Protein AF-A0A8C2VRY2-F1 (afdb_monomer_lite)

Foldseek 3Di:
DPPLCVLLQCLQVLVVVLVVCVPPDCPDPVNVVSVVVNVVSVVSNVVSLVVLLVVLQPQDDDPPCPDDDRPSLVVVVVSVVSNCVNPVPGPCVVVVVVSVVSNVV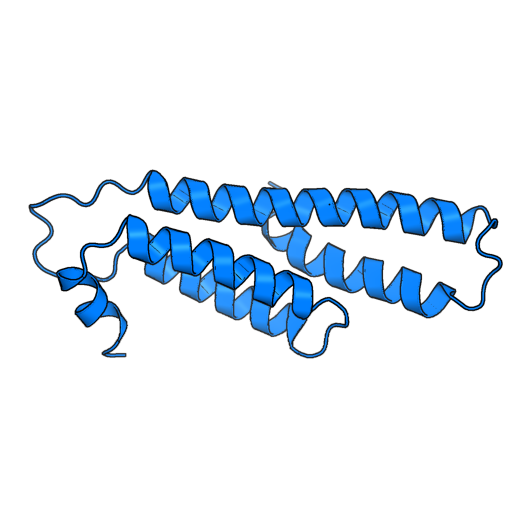SCPVRDDPVRVVNSPPD

Organism: Chinchilla lanigera (NCBI:txid34839)

Secondary structure (DSSP, 8-state):
---TTHHHHHHHHHHHHHHHTTTS-TTSHHHHHHHHHHHHHHHHHHHHHHHHHHHHHT----TT--S---HHHHHHHHHHHHHHHHHTT-TTHHHHHHHHHHHHHHHHHHS-HHHHHHHS--

Sequence (122 aa):
KIDSFNSLYMLVKMSHHVWTAENVDPASFLSTTLGNVLVTVKRNFDKCISNQIRQMEEVKISKKSKVGILPFVAEFEEFAGLAESIFKNAERRGDLDKAYTKLIRGVFVNVPLSFALIVVEK

pLDDT: mean 81.07, std 15.78, range [38.41, 95.88]

Radius of gyration: 17.9 Å; chains: 1; bounding box: 44×28×50 Å

Structure (mmCIF, N/CA/C/O backbone):
data_AF-A0A8C2VRY2-F1
#
_entry.id   AF-A0A8C2VRY2-F1
#
loop_
_atom_site.group_PDB
_atom_site.id
_atom_site.type_symbol
_atom_site.label_atom_id
_atom_site.label_alt_id
_atom_site.label_comp_id
_atom_site.label_asym_id
_atom_site.label_entity_id
_atom_site.label_seq_id
_atom_site.pdbx_PDB_ins_code
_atom_site.Cartn_x
_atom_site.Cartn_y
_atom_site.Cartn_z
_atom_site.occupancy
_atom_site.B_iso_or_equiv
_atom_site.auth_seq_id
_atom_site.auth_comp_id
_atom_site.auth_asym_id
_atom_site.auth_atom_id
_atom_site.pdbx_PDB_model_num
ATOM 1 N N . LYS A 1 1 ? -8.430 17.492 -3.102 1.00 42.94 1 LYS A N 1
ATOM 2 C CA . LYS A 1 1 ? -7.431 16.753 -2.288 1.00 42.94 1 LYS A CA 1
ATOM 3 C C . LYS A 1 1 ? -7.085 15.509 -3.098 1.00 42.94 1 LYS A C 1
ATOM 5 O O . LYS A 1 1 ? -8.025 14.842 -3.500 1.00 42.94 1 LYS A O 1
ATOM 10 N N . ILE A 1 2 ? -5.821 15.267 -3.463 1.00 48.91 2 ILE A N 1
ATOM 11 C CA . ILE A 1 2 ? -5.450 14.005 -4.131 1.00 48.91 2 ILE A CA 1
ATOM 12 C C . ILE A 1 2 ? -5.808 12.889 -3.153 1.00 48.91 2 ILE A C 1
ATOM 14 O O . ILE A 1 2 ? -5.329 12.916 -2.020 1.00 48.91 2 ILE A O 1
ATOM 18 N N . ASP A 1 3 ? -6.704 11.992 -3.556 1.00 65.56 3 ASP A N 1
ATOM 19 C CA . ASP A 1 3 ? -7.120 10.866 -2.729 1.00 65.56 3 ASP A CA 1
ATOM 20 C C . ASP A 1 3 ? -5.884 10.031 -2.373 1.00 65.56 3 ASP A C 1
ATOM 22 O O . ASP A 1 3 ? -5.097 9.680 -3.258 1.00 65.56 3 ASP A O 1
ATOM 26 N N . SER A 1 4 ? -5.673 9.748 -1.086 1.00 67.62 4 SER A N 1
ATOM 27 C CA . SER A 1 4 ? -4.560 8.906 -0.633 1.00 67.62 4 SER A CA 1
ATOM 28 C C . SER A 1 4 ? -4.593 7.543 -1.331 1.00 67.62 4 SER A C 1
ATOM 30 O O . SER A 1 4 ? -3.539 6.974 -1.626 1.00 67.62 4 SER A O 1
ATOM 32 N N . PHE A 1 5 ? -5.785 7.062 -1.694 1.00 80.12 5 PHE A N 1
ATOM 33 C CA . PHE A 1 5 ? -5.985 5.806 -2.403 1.00 80.12 5 PHE A CA 1
ATOM 34 C C . PHE A 1 5 ? -5.555 5.850 -3.874 1.00 80.12 5 PHE A C 1
ATOM 36 O O . PHE A 1 5 ? -5.284 4.800 -4.451 1.00 80.12 5 PHE A O 1
ATOM 43 N N . ASN A 1 6 ? -5.313 7.030 -4.459 1.00 86.50 6 ASN A N 1
ATOM 44 C CA . ASN A 1 6 ? -4.652 7.123 -5.768 1.00 86.50 6 ASN A CA 1
ATOM 45 C C . ASN A 1 6 ? -3.250 6.498 -5.744 1.00 86.50 6 ASN A C 1
ATOM 47 O O . ASN A 1 6 ? -2.772 6.018 -6.769 1.00 86.50 6 ASN A O 1
ATOM 51 N N . SER A 1 7 ? -2.590 6.454 -4.579 1.00 89.88 7 SER A N 1
ATOM 52 C CA . SER A 1 7 ? -1.286 5.796 -4.439 1.00 89.88 7 SER A CA 1
ATOM 53 C C . SER A 1 7 ? -1.340 4.281 -4.688 1.00 89.88 7 SER A C 1
ATOM 55 O O . SER A 1 7 ? -0.371 3.730 -5.210 1.00 89.88 7 SER A O 1
ATOM 57 N N . LEU A 1 8 ? -2.477 3.627 -4.402 1.00 92.75 8 LEU A N 1
ATOM 58 C CA . LEU A 1 8 ? -2.731 2.214 -4.713 1.00 92.75 8 LEU A CA 1
ATOM 59 C C . LEU A 1 8 ? -2.693 1.993 -6.227 1.00 92.75 8 LEU A C 1
ATOM 61 O O . LEU A 1 8 ? -1.912 1.187 -6.733 1.00 92.75 8 LEU A O 1
ATOM 65 N N . TYR A 1 9 ? -3.507 2.768 -6.947 1.00 93.19 9 TYR A N 1
ATOM 66 C CA . TYR A 1 9 ? -3.621 2.689 -8.399 1.00 93.19 9 TYR A CA 1
ATOM 67 C C . TYR A 1 9 ? -2.298 3.025 -9.091 1.00 93.19 9 TYR A C 1
ATOM 69 O O . TYR A 1 9 ? -1.846 2.291 -9.972 1.00 93.19 9 TYR A O 1
ATOM 77 N N . MET A 1 10 ? -1.643 4.104 -8.654 1.00 94.62 10 MET A N 1
ATOM 78 C CA . MET A 1 10 ? -0.364 4.525 -9.219 1.00 94.62 10 MET A CA 1
ATOM 79 C C . MET A 1 10 ? 0.718 3.463 -9.028 1.00 94.62 10 MET A C 1
ATOM 81 O O . MET A 1 10 ? 1.512 3.263 -9.945 1.00 94.62 10 MET A O 1
ATOM 85 N N . LEU A 1 11 ? 0.753 2.757 -7.888 1.00 95.62 11 LEU A N 1
ATOM 86 C CA . LEU A 1 11 ? 1.734 1.691 -7.667 1.00 95.62 11 LEU A CA 1
ATOM 87 C C . LEU A 1 11 ? 1.571 0.567 -8.692 1.00 95.62 11 LEU A C 1
ATOM 89 O O . LEU A 1 11 ? 2.566 0.143 -9.281 1.00 95.62 11 LEU A O 1
ATOM 93 N N . VAL A 1 12 ? 0.339 0.124 -8.947 1.00 95.38 12 VAL A N 1
ATOM 94 C CA . VAL A 1 12 ? 0.070 -0.926 -9.940 1.00 95.38 12 VAL A CA 1
ATOM 95 C C . VAL A 1 12 ? 0.391 -0.445 -11.353 1.00 95.38 12 VAL A C 1
ATOM 97 O O . VAL A 1 12 ? 1.126 -1.119 -12.072 1.00 95.38 12 VAL A O 1
ATOM 100 N N . LYS A 1 13 ? -0.091 0.739 -11.749 1.00 93.94 13 LYS A N 1
ATOM 101 C CA . LYS A 1 13 ? 0.119 1.254 -13.111 1.00 93.94 13 LYS A CA 1
ATOM 102 C C . LYS A 1 13 ? 1.581 1.546 -13.425 1.00 93.94 13 LYS A C 1
ATOM 104 O O . LYS A 1 13 ? 2.058 1.140 -14.480 1.00 93.94 13 LYS A O 1
ATOM 109 N N . MET A 1 14 ? 2.308 2.199 -12.520 1.00 94.69 14 MET A N 1
ATOM 110 C CA . MET A 1 14 ? 3.722 2.492 -12.759 1.00 94.69 14 MET A CA 1
ATOM 111 C C . MET A 1 14 ? 4.586 1.235 -12.726 1.00 94.69 14 MET A C 1
ATOM 113 O O . MET A 1 14 ? 5.525 1.145 -13.511 1.00 94.69 14 MET A O 1
ATOM 117 N N . SER A 1 15 ? 4.265 0.256 -11.871 1.00 93.88 15 SER A N 1
ATOM 118 C CA . SER A 1 15 ? 4.986 -1.025 -11.876 1.00 93.88 15 SER A CA 1
ATOM 119 C C . SER A 1 15 ? 4.805 -1.749 -13.200 1.00 93.88 15 SER A C 1
ATOM 121 O O . SER A 1 15 ? 5.794 -2.172 -13.781 1.00 93.88 15 SER A O 1
ATOM 123 N N . HIS A 1 16 ? 3.577 -1.782 -13.722 1.00 92.94 16 HIS A N 1
ATOM 124 C CA . HIS A 1 16 ? 3.306 -2.381 -15.023 1.00 92.94 16 HIS A CA 1
ATOM 125 C C . HIS A 1 16 ? 4.068 -1.675 -16.153 1.00 92.94 16 HIS A C 1
ATOM 127 O O . HIS A 1 16 ? 4.649 -2.334 -17.006 1.00 92.94 16 HIS A O 1
ATOM 133 N N . HIS A 1 17 ? 4.140 -0.338 -16.145 1.00 91.88 17 HIS A N 1
ATOM 134 C CA . HIS A 1 17 ? 4.944 0.388 -17.133 1.00 91.88 17 HIS A CA 1
ATOM 135 C C . HIS A 1 17 ? 6.433 0.034 -17.055 1.00 91.88 17 HIS A C 1
ATOM 137 O O . HIS A 1 17 ? 7.047 -0.189 -18.096 1.00 91.88 17 HIS A O 1
ATOM 143 N N . VAL A 1 18 ? 6.998 -0.069 -15.847 1.00 90.75 18 VAL A N 1
ATOM 144 C CA . VAL A 1 18 ? 8.384 -0.523 -15.652 1.00 90.75 18 VAL A CA 1
ATOM 145 C C . VAL A 1 18 ? 8.568 -1.960 -16.147 1.00 90.75 18 VAL A C 1
ATOM 147 O O . VAL A 1 18 ? 9.523 -2.217 -16.868 1.00 90.75 18 VAL A O 1
ATOM 150 N N . TRP A 1 19 ? 7.634 -2.861 -15.834 1.00 87.56 19 TRP A N 1
ATOM 151 C CA . TRP A 1 19 ? 7.652 -4.253 -16.290 1.00 87.56 19 TRP A CA 1
ATOM 152 C C . TRP A 1 19 ? 7.626 -4.357 -17.819 1.00 87.56 19 TRP A C 1
ATOM 154 O O . TRP A 1 19 ? 8.459 -5.015 -18.429 1.00 87.56 19 TRP A O 1
ATOM 164 N N . THR A 1 20 ? 6.729 -3.629 -18.484 1.00 87.31 20 THR A N 1
ATOM 165 C CA . THR A 1 20 ? 6.661 -3.632 -19.956 1.00 87.31 20 THR A CA 1
ATOM 166 C C . THR A 1 20 ? 7.889 -3.008 -20.625 1.00 87.31 20 THR A C 1
ATOM 168 O O . THR A 1 20 ? 8.187 -3.326 -21.775 1.00 87.31 20 THR A O 1
ATOM 171 N N . ALA A 1 21 ? 8.611 -2.135 -19.916 1.00 86.25 21 ALA A N 1
ATOM 172 C CA . ALA A 1 21 ? 9.837 -1.503 -20.390 1.00 86.25 21 ALA A CA 1
ATOM 173 C C . ALA A 1 21 ? 11.102 -2.336 -20.104 1.00 86.25 21 ALA A C 1
ATOM 175 O O . ALA A 1 21 ? 12.194 -1.885 -20.434 1.00 86.25 21 ALA A O 1
ATOM 176 N N . GLU A 1 22 ? 10.984 -3.541 -19.534 1.00 78.06 22 GLU A N 1
ATOM 177 C CA . GLU A 1 22 ? 12.121 -4.384 -19.125 1.00 78.06 22 GLU A CA 1
ATOM 178 C C . GLU A 1 22 ? 13.057 -4.765 -20.288 1.00 78.06 22 GLU A C 1
ATOM 180 O O . GLU A 1 22 ? 14.251 -4.966 -20.086 1.00 78.06 22 GLU A O 1
ATOM 185 N N . ASN A 1 23 ? 12.545 -4.786 -21.524 1.00 81.62 23 ASN A N 1
ATOM 186 C CA . ASN A 1 23 ? 13.339 -5.055 -22.731 1.00 81.62 23 ASN A CA 1
ATOM 187 C C . ASN A 1 23 ? 14.075 -3.819 -23.290 1.00 81.62 23 ASN A C 1
ATOM 189 O O . ASN A 1 23 ? 14.787 -3.926 -24.289 1.00 81.62 23 ASN A O 1
ATOM 193 N N . VAL A 1 24 ? 13.881 -2.639 -22.697 1.00 84.88 24 VAL A N 1
ATOM 194 C CA . VAL A 1 24 ? 14.621 -1.417 -23.040 1.00 84.88 24 VAL A CA 1
ATOM 195 C C . VAL A 1 24 ? 15.922 -1.396 -22.242 1.00 84.88 24 VAL A C 1
ATOM 197 O O . VAL A 1 24 ? 15.946 -1.841 -21.098 1.00 84.88 24 VAL A O 1
ATOM 200 N N . ASP A 1 25 ? 16.993 -0.834 -22.814 1.00 89.56 25 ASP A N 1
ATOM 201 C CA . ASP A 1 25 ? 18.258 -0.620 -22.102 1.00 89.56 25 ASP A CA 1
ATOM 202 C C . ASP A 1 25 ? 18.001 -0.035 -20.691 1.00 89.56 25 ASP A C 1
ATOM 204 O O . ASP A 1 25 ? 17.427 1.061 -20.577 1.00 89.56 25 ASP A O 1
ATOM 208 N N . PRO A 1 26 ? 18.392 -0.743 -19.610 1.00 83.06 26 PRO A N 1
ATOM 209 C CA . PRO A 1 26 ? 18.208 -0.283 -18.237 1.00 83.06 26 PRO A CA 1
ATOM 210 C C . PRO A 1 26 ? 18.863 1.073 -17.953 1.00 83.06 26 PRO A C 1
ATOM 212 O O . PRO A 1 26 ? 18.372 1.818 -17.105 1.00 83.06 26 PRO A O 1
ATOM 215 N N . ALA A 1 27 ? 19.936 1.417 -18.674 1.00 88.12 27 ALA A N 1
ATOM 216 C CA . ALA A 1 27 ? 20.625 2.700 -18.553 1.00 88.12 27 ALA A CA 1
ATOM 217 C C . ALA A 1 27 ? 19.961 3.826 -19.365 1.00 88.12 27 ALA A C 1
ATOM 219 O O . ALA A 1 27 ? 20.381 4.983 -19.282 1.00 88.12 27 ALA A O 1
ATOM 220 N N . SER A 1 28 ? 18.910 3.526 -20.136 1.00 92.19 28 SER A N 1
ATOM 221 C CA . SER A 1 28 ? 18.207 4.542 -20.912 1.00 92.19 28 SER A CA 1
ATOM 222 C C . SER A 1 28 ? 17.559 5.597 -20.010 1.00 92.19 28 SER A C 1
ATOM 224 O O . SER A 1 28 ? 17.144 5.337 -18.873 1.00 92.19 28 SER A O 1
ATOM 226 N N . PHE A 1 29 ? 17.419 6.812 -20.549 1.00 92.38 29 PHE A N 1
ATOM 227 C CA . PHE A 1 29 ? 16.743 7.911 -19.861 1.00 92.38 29 PHE A CA 1
ATOM 228 C C . PHE A 1 29 ? 15.312 7.536 -19.445 1.00 92.38 29 PHE A C 1
ATOM 230 O O . PHE A 1 29 ? 14.872 7.899 -18.351 1.00 92.38 29 PHE A O 1
ATOM 237 N N . LEU A 1 30 ? 14.603 6.774 -20.287 1.00 90.75 30 LEU A N 1
ATOM 238 C CA . LEU A 1 30 ? 13.241 6.325 -20.013 1.00 90.75 30 LEU A CA 1
ATOM 239 C C . LEU A 1 30 ? 13.210 5.312 -18.862 1.00 90.75 30 LEU A C 1
ATOM 241 O O . LEU A 1 30 ? 12.479 5.537 -17.898 1.00 90.75 30 LEU A O 1
ATOM 245 N N . SER A 1 31 ? 14.028 4.255 -18.922 1.00 91.00 31 SER A N 1
ATOM 246 C CA . SER A 1 31 ? 14.115 3.232 -17.868 1.00 91.00 31 SER A CA 1
ATOM 247 C C . SER A 1 31 ? 14.499 3.846 -16.520 1.00 91.00 31 SER A C 1
ATOM 249 O O . SER A 1 31 ? 13.850 3.589 -15.503 1.00 91.00 31 SER A O 1
ATOM 251 N N . THR A 1 32 ? 15.482 4.752 -16.520 1.00 92.56 32 THR A N 1
ATOM 252 C CA . THR A 1 32 ? 15.928 5.462 -15.312 1.00 92.56 32 THR A CA 1
ATOM 253 C C . THR A 1 32 ? 14.823 6.355 -14.741 1.00 92.56 32 THR A C 1
ATOM 255 O O . THR A 1 32 ? 14.547 6.335 -13.539 1.00 92.56 32 THR A O 1
ATOM 258 N N . THR A 1 33 ? 14.149 7.130 -15.597 1.00 94.50 33 THR A N 1
ATOM 259 C CA . THR A 1 33 ? 13.051 8.012 -15.178 1.00 94.50 33 THR A CA 1
ATOM 260 C C . THR A 1 33 ? 11.880 7.214 -14.608 1.00 94.50 33 THR A C 1
ATOM 262 O O . THR A 1 33 ? 11.392 7.537 -13.524 1.00 94.50 33 THR A O 1
ATOM 265 N N . LEU A 1 34 ? 11.456 6.144 -15.287 1.00 93.44 34 LEU A N 1
ATOM 266 C CA . LEU A 1 34 ? 10.368 5.280 -14.825 1.00 93.44 34 LEU A CA 1
ATOM 267 C C . LEU A 1 34 ? 10.698 4.617 -13.481 1.00 93.44 34 LEU A C 1
ATOM 269 O O . LEU A 1 34 ? 9.853 4.622 -12.584 1.00 93.44 34 LEU A O 1
ATOM 273 N N . GLY A 1 35 ? 11.929 4.127 -13.301 1.00 93.19 35 GLY A N 1
ATOM 274 C CA . GLY A 1 35 ? 12.396 3.575 -12.027 1.00 93.19 35 GLY A CA 1
ATOM 275 C C . GLY A 1 35 ? 12.318 4.588 -10.879 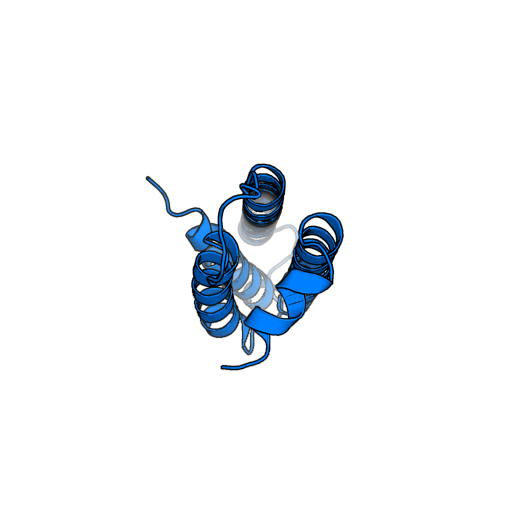1.00 93.19 35 GLY A C 1
ATOM 276 O O . GLY A 1 35 ? 11.757 4.295 -9.821 1.00 93.19 35 GLY A O 1
ATOM 277 N N . ASN A 1 36 ? 12.792 5.819 -11.097 1.00 95.00 36 ASN A N 1
ATOM 278 C CA . ASN A 1 36 ? 12.739 6.891 -10.094 1.00 95.00 36 ASN A CA 1
ATOM 279 C C . ASN A 1 36 ? 11.301 7.292 -9.722 1.00 95.00 36 ASN A C 1
ATOM 281 O O . ASN A 1 36 ? 10.982 7.507 -8.543 1.00 95.00 36 ASN A O 1
ATOM 285 N N . VAL A 1 37 ? 10.411 7.369 -10.716 1.00 95.00 37 VAL A N 1
ATOM 286 C CA . VAL A 1 37 ? 8.986 7.630 -10.477 1.00 95.00 37 VAL A CA 1
ATOM 287 C C . VAL A 1 37 ? 8.362 6.480 -9.688 1.00 95.00 37 VAL A C 1
ATOM 289 O O . VAL A 1 37 ? 7.673 6.738 -8.699 1.00 95.00 37 VAL A O 1
ATOM 292 N N . LEU A 1 38 ? 8.645 5.224 -10.046 1.00 94.94 38 LEU A N 1
ATOM 293 C CA . LEU A 1 38 ? 8.132 4.055 -9.331 1.00 94.94 38 LEU A CA 1
ATOM 294 C C . LEU A 1 38 ? 8.571 4.043 -7.858 1.00 94.94 38 LEU A C 1
ATOM 296 O O . LEU A 1 38 ? 7.746 3.794 -6.978 1.00 94.94 38 LEU A O 1
ATOM 300 N N . VAL A 1 39 ? 9.829 4.386 -7.563 1.00 95.62 39 VAL A N 1
ATOM 301 C CA . VAL A 1 39 ? 10.317 4.526 -6.179 1.00 95.62 39 VAL A CA 1
ATOM 302 C C . VAL A 1 39 ? 9.506 5.576 -5.411 1.00 95.62 39 VAL A C 1
ATOM 304 O O . VAL A 1 39 ? 9.109 5.350 -4.266 1.00 95.62 39 VAL A O 1
ATOM 307 N N . THR A 1 40 ? 9.218 6.718 -6.036 1.00 95.62 40 THR A N 1
ATOM 308 C CA . THR A 1 40 ? 8.422 7.794 -5.420 1.00 95.62 40 THR A CA 1
ATOM 309 C C . THR A 1 40 ? 6.980 7.357 -5.169 1.00 95.62 40 THR A C 1
ATOM 311 O O . THR A 1 40 ? 6.437 7.569 -4.084 1.00 95.62 40 THR A O 1
ATOM 314 N N . VAL A 1 41 ? 6.368 6.679 -6.139 1.00 95.12 41 VAL A N 1
ATOM 315 C CA . VAL A 1 41 ? 5.019 6.122 -6.013 1.00 95.12 41 VAL A CA 1
ATOM 316 C C . VAL A 1 41 ? 4.950 5.077 -4.902 1.00 95.12 41 VAL A C 1
ATOM 318 O O . VAL A 1 41 ? 4.021 5.108 -4.095 1.00 95.12 41 VAL A O 1
ATOM 321 N N . LYS A 1 42 ? 5.953 4.200 -4.789 1.00 95.12 42 LYS A N 1
ATOM 322 C CA . LYS A 1 42 ? 6.000 3.203 -3.718 1.00 95.12 42 LYS A CA 1
ATOM 323 C C . LYS A 1 42 ? 6.086 3.851 -2.333 1.00 95.12 42 LYS A C 1
ATOM 325 O O . LYS A 1 42 ? 5.350 3.452 -1.434 1.00 95.12 42 LYS A O 1
ATOM 330 N N . ARG A 1 43 ? 6.882 4.914 -2.172 1.00 95.62 43 ARG A N 1
ATOM 331 C CA . ARG A 1 43 ? 6.912 5.697 -0.921 1.00 95.62 43 ARG A CA 1
ATOM 332 C C . ARG A 1 43 ? 5.551 6.314 -0.587 1.00 95.62 43 ARG A C 1
ATOM 334 O O . ARG A 1 43 ? 5.164 6.329 0.579 1.00 95.62 43 ARG A O 1
ATOM 341 N N . ASN A 1 44 ? 4.809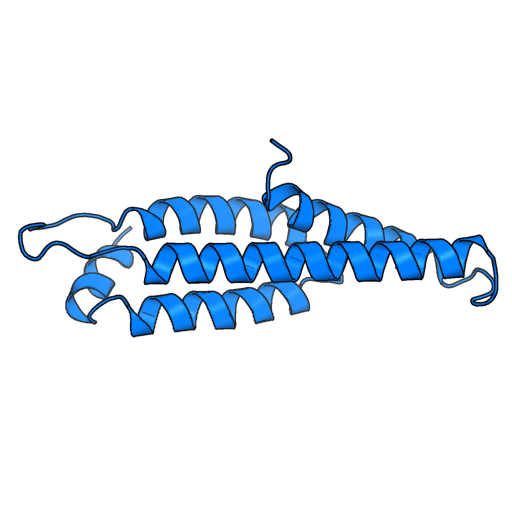 6.790 -1.589 1.00 94.12 44 ASN A N 1
ATOM 342 C CA . ASN A 1 44 ? 3.458 7.321 -1.384 1.00 94.12 44 ASN A CA 1
ATOM 343 C C . ASN A 1 44 ? 2.468 6.236 -0.947 1.00 94.12 44 ASN A C 1
ATOM 345 O O . ASN A 1 44 ? 1.676 6.483 -0.040 1.00 94.12 44 ASN A O 1
ATOM 349 N N . PHE A 1 45 ? 2.547 5.039 -1.536 1.00 94.31 45 PHE A N 1
ATOM 350 C CA . PHE A 1 45 ? 1.779 3.878 -1.082 1.00 94.31 45 PHE A CA 1
ATOM 351 C C . PHE A 1 45 ? 2.105 3.551 0.380 1.00 94.31 45 PHE A C 1
ATOM 353 O O . PHE A 1 45 ? 1.200 3.480 1.206 1.00 94.31 45 PHE A O 1
ATOM 360 N N . ASP A 1 46 ? 3.388 3.431 0.736 1.00 93.81 46 ASP A N 1
ATOM 361 C CA . ASP A 1 46 ? 3.785 3.091 2.108 1.00 93.81 46 ASP A CA 1
ATOM 362 C C . ASP A 1 46 ? 3.309 4.157 3.110 1.00 93.81 46 ASP A C 1
ATOM 364 O O . ASP A 1 46 ? 2.834 3.825 4.197 1.00 93.81 46 ASP A O 1
ATOM 368 N N . LYS A 1 47 ? 3.352 5.440 2.727 1.00 93.75 47 LYS A N 1
ATOM 369 C CA . LYS A 1 47 ? 2.798 6.546 3.520 1.00 93.75 47 LYS A CA 1
ATOM 370 C C . LYS A 1 47 ? 1.277 6.453 3.671 1.00 93.75 47 LYS A C 1
ATOM 372 O O . LYS A 1 47 ? 0.772 6.716 4.758 1.00 93.75 47 LYS A O 1
ATOM 377 N N . CYS A 1 48 ? 0.551 6.076 2.618 1.00 91.62 48 CYS A N 1
ATOM 378 C CA . CYS A 1 48 ? -0.893 5.843 2.682 1.00 91.62 48 CYS A CA 1
ATOM 379 C C . CYS A 1 48 ? -1.230 4.741 3.696 1.00 91.62 48 CYS A C 1
ATOM 381 O O . CYS A 1 48 ? -2.082 4.950 4.556 1.00 91.62 48 CYS A O 1
ATOM 383 N N . ILE A 1 49 ? -0.520 3.608 3.652 1.00 91.56 49 ILE A N 1
ATOM 384 C CA . ILE A 1 49 ? -0.722 2.503 4.602 1.00 91.56 49 ILE A CA 1
ATOM 385 C C . ILE A 1 49 ? -0.434 2.953 6.038 1.00 91.56 49 ILE A C 1
ATOM 387 O O . ILE A 1 49 ? -1.254 2.726 6.924 1.00 91.56 49 ILE A O 1
ATOM 391 N N . SER A 1 50 ? 0.686 3.642 6.274 1.00 90.62 50 SER A N 1
ATOM 392 C CA . SER A 1 50 ? 1.021 4.171 7.604 1.00 90.62 50 SER A CA 1
ATOM 393 C C . SER A 1 50 ? -0.026 5.159 8.125 1.00 90.62 50 SER A C 1
ATOM 395 O O . SER A 1 50 ? -0.349 5.142 9.309 1.00 90.62 50 SER A O 1
ATOM 397 N N . ASN A 1 51 ? -0.595 5.997 7.254 1.00 89.00 51 ASN A N 1
ATOM 398 C CA . ASN A 1 51 ? -1.668 6.914 7.635 1.00 89.00 51 ASN A CA 1
ATOM 399 C C . ASN A 1 51 ? -2.965 6.181 8.001 1.00 89.00 51 ASN A C 1
ATOM 401 O O . ASN A 1 51 ? -3.656 6.639 8.910 1.00 89.00 51 ASN A O 1
ATOM 405 N N . GLN A 1 52 ? -3.300 5.075 7.325 1.00 86.25 52 GLN A N 1
ATOM 406 C CA . GLN A 1 52 ? -4.440 4.242 7.721 1.00 86.25 52 GLN A CA 1
ATOM 407 C C . GLN A 1 52 ? -4.195 3.600 9.088 1.00 86.25 52 GLN A C 1
ATOM 409 O O . GLN A 1 52 ? -5.060 3.698 9.948 1.00 86.25 52 GLN A O 1
ATOM 414 N N . ILE A 1 53 ? -2.998 3.054 9.335 1.00 85.81 53 ILE A N 1
ATOM 415 C CA . ILE A 1 53 ? -2.632 2.496 10.651 1.00 85.81 53 ILE A CA 1
ATOM 416 C C . ILE A 1 53 ? -2.754 3.556 11.750 1.00 85.81 53 ILE A C 1
ATOM 418 O O . ILE A 1 53 ? -3.384 3.314 12.773 1.00 85.81 53 ILE A O 1
ATOM 422 N N . ARG A 1 54 ? -2.213 4.758 11.533 1.00 85.62 54 ARG A N 1
ATOM 423 C CA . ARG A 1 54 ? -2.292 5.829 12.533 1.00 85.62 54 ARG A CA 1
ATOM 424 C C . ARG A 1 54 ? -3.737 6.247 12.821 1.00 85.62 54 ARG A C 1
ATOM 426 O O . ARG A 1 54 ? -4.091 6.449 13.975 1.00 85.62 54 ARG A O 1
ATOM 433 N N . GLN A 1 55 ? -4.574 6.358 11.787 1.00 79.50 55 GLN A N 1
ATOM 434 C CA . GLN A 1 55 ? -5.995 6.674 11.973 1.00 79.50 55 GLN A CA 1
ATOM 435 C C . GLN A 1 55 ? -6.697 5.631 12.846 1.00 79.50 55 GLN A C 1
ATOM 437 O O . GLN A 1 55 ? -7.542 6.009 13.646 1.00 79.50 55 GLN A O 1
ATOM 442 N N . MET A 1 56 ? -6.300 4.357 12.765 1.00 74.56 56 MET A N 1
ATOM 443 C CA . MET A 1 56 ? -6.807 3.293 13.642 1.00 74.56 56 MET A CA 1
ATOM 444 C C . MET A 1 56 ? -6.405 3.482 15.097 1.00 74.56 56 MET A C 1
ATOM 446 O O . MET A 1 56 ? -7.238 3.354 15.989 1.00 74.56 56 MET A O 1
ATOM 450 N N . GLU A 1 57 ? -5.122 3.751 15.330 1.00 75.25 57 GLU A N 1
ATOM 451 C CA . GLU A 1 57 ? -4.552 3.924 16.669 1.00 75.25 57 GLU A CA 1
ATOM 452 C C . GLU A 1 57 ? -5.162 5.136 17.390 1.00 75.25 57 GLU A C 1
ATOM 454 O O . GLU A 1 57 ? -5.327 5.131 18.609 1.00 75.25 57 GLU A O 1
ATOM 459 N N . GLU A 1 58 ? -5.541 6.174 16.641 1.00 74.44 58 GLU A N 1
ATOM 460 C CA . GLU A 1 58 ? -6.162 7.387 17.177 1.00 74.44 58 GLU A CA 1
ATOM 461 C C . GLU A 1 58 ? -7.658 7.211 17.524 1.00 74.44 58 GLU A C 1
ATOM 463 O O . GLU A 1 58 ? -8.225 8.060 18.228 1.00 74.44 58 GLU A O 1
ATOM 468 N N . VAL A 1 59 ? -8.312 6.114 17.106 1.00 69.69 59 VAL A N 1
ATOM 469 C CA . VAL A 1 59 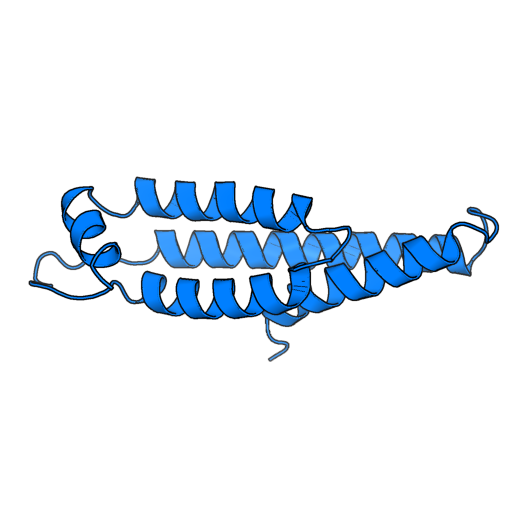? -9.723 5.855 17.440 1.00 69.69 59 VAL A CA 1
ATOM 470 C C . VAL A 1 59 ? -9.868 5.524 18.925 1.00 69.69 59 VAL A C 1
ATOM 472 O O . VAL A 1 59 ? -9.649 4.405 19.387 1.00 69.69 59 VAL A O 1
ATOM 475 N N . LYS A 1 60 ? -10.333 6.505 19.702 1.00 63.66 60 LYS A N 1
ATOM 476 C CA . LYS A 1 60 ? -10.695 6.306 21.109 1.00 63.66 60 LYS A CA 1
ATOM 477 C C . LYS A 1 60 ? -12.026 5.562 21.218 1.00 63.66 60 LYS A C 1
ATOM 479 O O . LYS A 1 60 ? -13.090 6.136 20.990 1.00 63.66 60 LYS A O 1
ATOM 484 N N . ILE A 1 61 ? -11.982 4.302 21.645 1.00 64.62 61 ILE A N 1
ATOM 485 C CA . ILE A 1 61 ? -13.189 3.519 21.941 1.00 64.62 61 ILE A CA 1
ATOM 486 C C . ILE A 1 61 ? -13.810 4.036 23.249 1.00 64.62 61 ILE A C 1
ATOM 488 O O . ILE A 1 61 ? -13.288 3.828 24.346 1.00 64.62 61 ILE A O 1
ATOM 492 N N . SER A 1 62 ? -14.943 4.736 23.146 1.00 58.41 62 SER A N 1
ATOM 493 C CA . SER A 1 62 ? -15.709 5.168 24.319 1.00 58.41 62 SER A CA 1
ATOM 494 C C . SER A 1 62 ? -16.334 3.963 25.024 1.00 58.41 62 SER A C 1
ATOM 496 O O . SER A 1 62 ? -17.128 3.236 24.429 1.00 58.41 62 SER A O 1
ATOM 498 N N . LYS A 1 63 ? -16.069 3.806 26.329 1.00 57.72 63 LYS A N 1
ATOM 499 C CA . LYS A 1 63 ? -16.651 2.748 27.186 1.00 57.72 63 LYS A CA 1
ATOM 500 C C . LYS A 1 63 ? -18.190 2.788 27.285 1.00 57.72 63 LYS A C 1
ATOM 502 O O . LYS A 1 63 ? -18.780 1.873 27.846 1.00 57.72 63 LYS A O 1
ATOM 507 N N . LYS A 1 64 ? -18.844 3.845 26.780 1.00 54.75 64 LYS A N 1
ATOM 508 C CA . LYS A 1 64 ? -20.314 3.970 26.721 1.00 54.75 64 LYS A CA 1
ATOM 509 C C . LYS A 1 64 ? -20.929 3.408 25.433 1.00 54.75 64 LYS A C 1
ATOM 511 O O . LYS A 1 64 ? -22.151 3.290 25.376 1.00 54.75 64 LYS A O 1
ATOM 516 N N . SER A 1 65 ? -20.124 3.094 24.415 1.00 53.62 65 SER A N 1
ATOM 517 C CA . SER A 1 65 ? -20.622 2.513 23.166 1.00 53.62 65 SER A CA 1
ATOM 518 C C . SER A 1 65 ? -21.052 1.074 23.431 1.00 53.62 65 SER A C 1
ATOM 520 O O . SER A 1 65 ? -20.211 0.203 23.643 1.00 53.62 65 SER A O 1
ATOM 522 N N . LYS A 1 66 ? -22.365 0.843 23.533 1.00 50.66 66 LYS A N 1
ATOM 523 C CA . LYS A 1 66 ? -22.892 -0.450 23.979 1.00 50.66 66 LYS A CA 1
ATOM 524 C C . LYS A 1 66 ? -22.871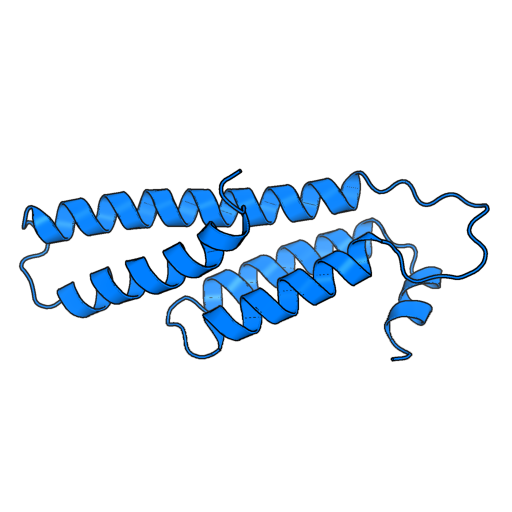 -1.524 22.894 1.00 50.66 66 LYS A C 1
ATOM 526 O O . LYS A 1 66 ? -22.697 -2.672 23.264 1.00 50.66 66 LYS A O 1
ATOM 531 N N . VAL A 1 67 ? -23.010 -1.198 21.608 1.00 53.75 67 VAL A N 1
ATOM 532 C CA . VAL A 1 67 ? -22.921 -2.165 20.495 1.00 53.75 67 VAL A CA 1
ATOM 533 C C . VAL A 1 67 ? -22.798 -1.383 19.178 1.00 53.75 67 VAL A C 1
ATOM 535 O O . VAL A 1 67 ? -23.564 -0.442 18.976 1.00 53.75 67 VAL A O 1
ATOM 538 N N . GLY A 1 68 ? -21.865 -1.737 18.290 1.00 60.16 68 GLY A N 1
ATOM 539 C CA . GLY A 1 68 ? -21.745 -1.134 16.954 1.00 60.16 68 GLY A CA 1
ATOM 540 C C . GLY A 1 68 ? -20.425 -1.468 16.252 1.00 60.16 68 GLY A C 1
ATOM 541 O O . GLY A 1 68 ? -19.425 -1.738 16.917 1.00 60.16 68 GLY A O 1
ATOM 542 N N . ILE A 1 69 ? -20.425 -1.445 14.914 1.00 63.81 69 ILE A N 1
ATOM 543 C CA . ILE A 1 69 ? -19.202 -1.550 14.102 1.00 63.81 69 ILE A CA 1
ATOM 544 C C . ILE A 1 69 ? -18.347 -0.310 14.392 1.00 63.81 69 ILE A C 1
ATOM 546 O O . ILE A 1 69 ? -18.840 0.818 14.326 1.00 63.81 69 ILE A O 1
ATOM 550 N N . LEU A 1 70 ? -17.079 -0.508 14.759 1.00 71.94 70 LEU A N 1
ATOM 551 C CA . LEU A 1 70 ? -16.156 0.608 14.974 1.00 71.94 70 LEU A CA 1
ATOM 552 C C . LEU A 1 70 ? -16.008 1.393 13.657 1.00 71.94 70 LEU A C 1
ATOM 554 O O . LEU A 1 70 ? -15.827 0.747 12.629 1.00 71.94 70 LEU A O 1
ATOM 558 N N . PRO A 1 71 ? -16.025 2.741 13.653 1.00 74.06 71 PRO A N 1
ATOM 559 C CA . PRO A 1 71 ? -15.949 3.536 12.419 1.00 74.06 71 PRO A CA 1
ATOM 560 C C . PRO A 1 71 ? -14.801 3.124 11.492 1.00 74.06 71 PRO A C 1
ATOM 562 O O . PRO A 1 71 ? -14.994 2.961 10.292 1.00 74.06 71 PRO A O 1
ATOM 565 N N . PHE A 1 72 ? -13.639 2.821 12.076 1.00 75.44 72 PHE A N 1
ATOM 566 C CA . PHE A 1 72 ? -12.494 2.328 11.323 1.00 75.44 72 PHE A CA 1
ATOM 567 C C . PHE A 1 72 ? -12.767 1.014 10.563 1.00 75.44 72 PHE A C 1
ATOM 569 O O . PHE A 1 72 ? -12.221 0.817 9.487 1.00 75.44 72 PHE A O 1
ATOM 576 N N . VAL A 1 73 ? -13.588 0.102 11.091 1.00 77.25 73 VAL A N 1
ATOM 577 C CA . VAL A 1 73 ? -13.888 -1.177 10.420 1.00 77.25 73 VAL A CA 1
ATOM 578 C C . VAL A 1 73 ? -14.650 -0.938 9.115 1.00 77.25 73 VAL A C 1
ATOM 580 O O . VAL A 1 73 ? -14.322 -1.570 8.116 1.00 77.25 73 VAL A O 1
ATOM 583 N N . ALA A 1 74 ? -15.596 0.005 9.097 1.00 79.38 74 ALA A N 1
ATOM 584 C CA . ALA A 1 74 ? -16.308 0.383 7.874 1.00 79.38 74 ALA A CA 1
ATOM 585 C C . ALA A 1 74 ? -15.370 1.064 6.860 1.00 79.38 74 ALA A C 1
ATOM 587 O O . ALA A 1 74 ? -15.348 0.706 5.687 1.00 79.38 74 ALA A O 1
ATOM 588 N N . GLU A 1 75 ? -14.520 1.988 7.318 1.00 79.94 75 GLU A N 1
ATOM 589 C CA . GLU A 1 75 ? -13.517 2.634 6.456 1.00 79.94 75 GLU A CA 1
ATOM 590 C C . GLU A 1 75 ? -12.482 1.632 5.910 1.00 79.94 75 GLU A C 1
ATOM 592 O O . GLU A 1 75 ? -12.005 1.755 4.779 1.00 79.94 75 GLU A O 1
ATOM 597 N N . PHE A 1 76 ? -12.128 0.618 6.703 1.00 82.69 76 PHE A N 1
ATOM 598 C CA . PHE A 1 76 ? -11.246 -0.461 6.276 1.00 82.69 76 PHE A CA 1
ATOM 599 C C . PHE A 1 76 ? -11.902 -1.354 5.229 1.00 82.69 76 PHE A C 1
ATOM 601 O O . PHE A 1 76 ? -11.218 -1.754 4.292 1.00 82.69 76 PHE A O 1
ATOM 608 N N . GLU A 1 77 ? -13.192 -1.662 5.365 1.00 84.88 77 GLU A N 1
ATOM 609 C CA . GLU A 1 77 ? -13.948 -2.424 4.368 1.00 84.88 77 GLU A CA 1
ATOM 610 C C . GLU A 1 77 ? -13.935 -1.710 3.008 1.00 84.88 77 GLU A C 1
ATOM 612 O O . GLU A 1 77 ? -13.572 -2.321 2.001 1.00 84.88 77 GLU A O 1
ATOM 617 N N . GLU A 1 78 ? -14.220 -0.403 2.979 1.00 86.88 78 GLU A N 1
ATOM 618 C CA . GLU A 1 78 ? -14.153 0.407 1.754 1.00 86.88 78 GLU A CA 1
ATOM 619 C C . GLU A 1 78 ? -12.741 0.416 1.150 1.00 86.88 78 GLU A C 1
ATOM 621 O O . GLU A 1 78 ? -12.558 0.176 -0.050 1.00 86.88 78 GLU A O 1
ATOM 626 N N . PHE A 1 79 ? -11.722 0.635 1.988 1.00 88.12 79 PHE A N 1
ATOM 627 C CA . PHE A 1 79 ? -10.323 0.573 1.568 1.00 88.12 79 PHE A CA 1
ATOM 628 C C . PHE A 1 79 ? -9.960 -0.800 0.995 1.00 88.12 79 PHE A C 1
ATOM 630 O O . PHE A 1 79 ? -9.311 -0.881 -0.050 1.00 88.12 79 PHE A O 1
ATOM 637 N N . ALA A 1 80 ? -10.357 -1.880 1.669 1.00 90.38 80 ALA A N 1
ATOM 638 C CA . ALA A 1 80 ? -10.052 -3.240 1.263 1.00 90.38 80 ALA A CA 1
ATOM 639 C C . ALA A 1 80 ? -10.741 -3.579 -0.059 1.00 90.38 80 ALA A C 1
ATOM 641 O O . ALA A 1 80 ? -10.076 -4.091 -0.953 1.00 90.38 80 ALA A O 1
ATOM 642 N N . GLY A 1 81 ? -12.014 -3.212 -0.233 1.00 92.19 81 GLY A N 1
ATOM 643 C CA . GLY A 1 81 ? -12.733 -3.393 -1.494 1.00 92.19 81 GLY A CA 1
ATOM 644 C C . GLY A 1 81 ? -12.041 -2.691 -2.665 1.00 92.19 81 GLY A C 1
ATOM 645 O O . GLY A 1 81 ? -11.815 -3.298 -3.717 1.00 92.19 81 GLY A O 1
ATOM 646 N N . LEU A 1 82 ? -11.615 -1.439 -2.469 1.00 92.06 82 LEU A N 1
ATOM 647 C CA . LEU A 1 82 ? -10.868 -0.700 -3.485 1.00 92.06 82 LEU A CA 1
ATOM 648 C C . LEU A 1 82 ? -9.502 -1.341 -3.768 1.00 92.06 82 LEU A C 1
ATOM 650 O O . LEU A 1 82 ? -9.159 -1.573 -4.929 1.00 92.06 82 LEU A O 1
ATOM 654 N N . ALA A 1 83 ? -8.725 -1.651 -2.731 1.00 93.38 83 ALA A N 1
ATOM 655 C CA . ALA A 1 83 ? -7.404 -2.248 -2.876 1.00 93.38 83 ALA A CA 1
ATOM 656 C C . ALA A 1 83 ? -7.471 -3.620 -3.567 1.00 93.38 83 ALA A C 1
ATOM 658 O O . ALA A 1 83 ? -6.709 -3.865 -4.501 1.00 93.38 83 ALA A O 1
ATOM 659 N N . GLU A 1 84 ? -8.425 -4.475 -3.200 1.00 94.94 84 GLU A N 1
ATOM 660 C CA . GLU A 1 84 ? -8.662 -5.759 -3.862 1.00 94.94 84 GLU A CA 1
ATOM 661 C C . GLU A 1 84 ? -9.023 -5.577 -5.337 1.00 94.94 84 GLU A C 1
ATOM 663 O O . GLU A 1 84 ? -8.462 -6.262 -6.192 1.00 94.94 84 GLU A O 1
ATOM 668 N N . SER A 1 85 ? -9.882 -4.607 -5.670 1.00 94.81 85 SER A N 1
ATOM 669 C CA . SER A 1 85 ? -10.239 -4.330 -7.068 1.00 94.81 85 SER A CA 1
ATOM 670 C C . SER A 1 85 ? -9.029 -3.919 -7.923 1.00 94.81 85 SER A C 1
ATOM 672 O O . SER A 1 85 ? -8.934 -4.304 -9.088 1.00 94.81 85 SER A O 1
ATOM 674 N N . ILE A 1 86 ? -8.077 -3.188 -7.334 1.00 94.38 86 ILE A N 1
ATOM 675 C CA . ILE A 1 86 ? -6.876 -2.686 -8.012 1.00 94.38 86 ILE A CA 1
ATOM 676 C C . ILE A 1 86 ? -5.795 -3.774 -8.115 1.00 94.38 86 ILE A C 1
ATOM 678 O O . ILE A 1 86 ? -5.113 -3.870 -9.137 1.00 94.38 86 ILE A O 1
ATOM 682 N N . PHE A 1 87 ? -5.616 -4.585 -7.069 1.00 95.88 87 PHE A N 1
ATOM 683 C CA . PHE A 1 87 ? -4.491 -5.517 -6.946 1.00 95.88 87 PHE A CA 1
ATOM 684 C C . PHE A 1 87 ? -4.815 -6.968 -7.316 1.00 95.88 87 PHE A C 1
ATOM 686 O O . PHE A 1 87 ? -3.878 -7.763 -7.379 1.00 95.88 87 PHE A O 1
ATOM 693 N N . LYS A 1 88 ? -6.082 -7.314 -7.604 1.00 92.62 88 LYS A N 1
ATOM 694 C CA . LYS A 1 88 ? -6.566 -8.690 -7.857 1.00 92.62 88 LYS A CA 1
ATOM 695 C C . LYS A 1 88 ? -5.625 -9.561 -8.698 1.00 92.62 88 LYS A C 1
ATOM 697 O O . LYS A 1 88 ? -5.453 -10.730 -8.383 1.00 92.62 88 LYS A O 1
ATOM 702 N N . ASN A 1 89 ? -5.008 -8.986 -9.733 1.00 91.50 89 ASN A N 1
ATOM 703 C CA . ASN A 1 89 ? -4.043 -9.658 -10.613 1.00 91.50 89 ASN A CA 1
ATOM 704 C C . ASN A 1 89 ? -2.765 -8.826 -10.833 1.00 91.50 89 ASN A C 1
ATOM 706 O O . ASN A 1 89 ? -2.094 -8.968 -11.852 1.00 91.50 89 ASN A O 1
ATOM 710 N N . ALA A 1 90 ? -2.462 -7.891 -9.933 1.00 92.44 90 ALA A N 1
ATOM 711 C CA . ALA A 1 90 ? -1.304 -7.021 -10.085 1.00 92.44 90 ALA A CA 1
ATOM 712 C C . ALA A 1 90 ? -0.019 -7.735 -9.645 1.00 92.44 90 ALA A C 1
ATOM 714 O O . ALA A 1 90 ? 0.022 -8.357 -8.586 1.00 92.44 90 ALA A O 1
ATOM 715 N N . GLU A 1 91 ? 1.077 -7.521 -10.374 1.00 91.12 91 GLU A N 1
ATOM 716 C CA . GLU A 1 91 ? 2.434 -7.976 -10.006 1.00 91.12 91 GLU A CA 1
ATOM 717 C C . GLU A 1 91 ? 2.843 -7.527 -8.589 1.00 91.12 91 GLU A C 1
ATOM 719 O O . GLU A 1 91 ? 3.630 -8.171 -7.900 1.00 91.12 91 GLU A O 1
ATOM 724 N N . ARG A 1 92 ? 2.267 -6.414 -8.119 1.00 93.69 92 ARG A N 1
ATOM 725 C CA . ARG A 1 92 ? 2.510 -5.825 -6.797 1.00 93.69 92 ARG A CA 1
ATOM 726 C C . ARG A 1 92 ? 1.611 -6.383 -5.691 1.00 93.69 92 ARG A C 1
ATOM 728 O O . ARG A 1 92 ? 1.578 -5.801 -4.608 1.00 93.69 92 ARG A O 1
ATOM 735 N N . ARG A 1 93 ? 0.892 -7.492 -5.909 1.00 94.50 93 ARG A N 1
ATOM 736 C CA . ARG A 1 93 ? 0.015 -8.105 -4.891 1.00 94.50 93 ARG A CA 1
ATOM 737 C C . ARG A 1 93 ? 0.735 -8.353 -3.562 1.00 94.50 93 ARG A C 1
ATOM 739 O O . ARG A 1 93 ? 0.207 -8.020 -2.506 1.00 94.50 93 ARG A O 1
ATOM 746 N N . GLY A 1 94 ? 1.994 -8.791 -3.621 1.00 95.38 94 GLY A N 1
ATOM 747 C CA . GLY A 1 94 ? 2.816 -9.003 -2.427 1.00 95.38 94 GLY A CA 1
ATOM 748 C C . GLY A 1 94 ? 3.078 -7.739 -1.591 1.00 95.38 94 GLY A C 1
ATOM 749 O O . GLY A 1 94 ? 3.335 -7.847 -0.392 1.00 95.38 94 GLY A O 1
ATOM 750 N N . ASP A 1 95 ? 3.003 -6.532 -2.167 1.00 94.50 95 ASP A N 1
ATOM 751 C CA . ASP A 1 95 ? 3.048 -5.288 -1.385 1.00 94.50 95 ASP A CA 1
ATOM 752 C C . ASP A 1 95 ? 1.757 -5.051 -0.608 1.00 94.50 95 ASP A C 1
ATOM 754 O O . ASP A 1 95 ? 1.818 -4.592 0.536 1.00 94.50 95 ASP A O 1
ATOM 758 N N . LEU A 1 96 ? 0.609 -5.363 -1.215 1.00 95.19 96 LEU A N 1
ATOM 759 C CA . LEU A 1 96 ? -0.688 -5.244 -0.562 1.00 95.19 96 LEU A CA 1
ATOM 760 C C . LEU A 1 96 ? -0.821 -6.264 0.574 1.00 95.19 96 LEU A C 1
ATOM 762 O O . LEU A 1 96 ? -1.188 -5.883 1.681 1.00 95.19 96 LEU A O 1
ATOM 766 N N . ASP A 1 97 ? -0.416 -7.517 0.366 1.00 95.00 97 ASP A N 1
ATOM 767 C CA . ASP A 1 97 ? -0.482 -8.549 1.412 1.00 95.00 97 ASP A CA 1
ATOM 768 C C . ASP A 1 97 ? 0.397 -8.186 2.631 1.00 95.00 97 ASP A C 1
ATOM 770 O O . ASP A 1 97 ? 0.000 -8.333 3.796 1.00 95.00 97 ASP A O 1
ATOM 774 N N . LYS A 1 98 ? 1.585 -7.613 2.383 1.00 94.31 98 LYS A N 1
ATOM 775 C CA . LYS A 1 98 ? 2.443 -7.055 3.444 1.00 94.31 98 LYS A 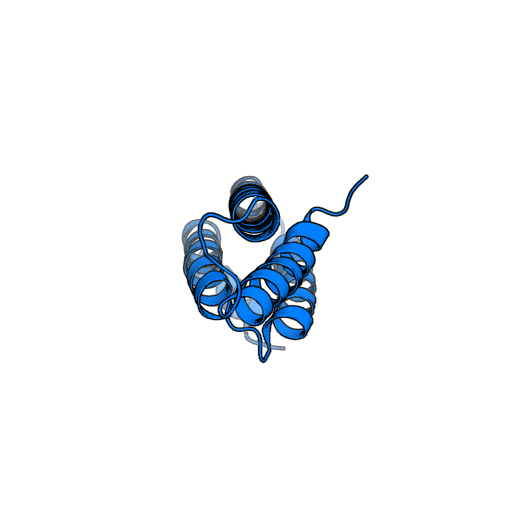CA 1
ATOM 776 C C . LYS A 1 98 ? 1.782 -5.875 4.154 1.00 94.31 98 LYS A C 1
ATOM 778 O O . LYS A 1 98 ? 1.927 -5.743 5.371 1.00 94.31 98 LYS A O 1
ATOM 783 N N . ALA A 1 99 ? 1.080 -5.011 3.423 1.00 92.88 99 ALA A N 1
ATOM 784 C CA . ALA A 1 99 ? 0.337 -3.900 4.006 1.00 92.88 99 ALA A CA 1
ATOM 785 C C . ALA A 1 99 ? -0.825 -4.390 4.884 1.00 92.88 99 ALA A C 1
ATOM 787 O O . ALA A 1 99 ? -0.953 -3.923 6.015 1.00 92.88 99 ALA A O 1
ATOM 788 N N . TYR A 1 100 ? -1.596 -5.385 4.435 1.00 91.81 100 TYR A N 1
ATOM 789 C CA . TYR A 1 100 ? -2.655 -5.995 5.241 1.00 91.81 100 TYR A CA 1
ATOM 790 C C . TYR A 1 100 ? -2.125 -6.623 6.516 1.00 91.81 100 TYR A C 1
ATOM 792 O O . TYR A 1 100 ? -2.703 -6.412 7.575 1.00 91.81 100 TYR A O 1
ATOM 800 N N . THR A 1 101 ? -0.982 -7.306 6.459 1.00 90.38 101 THR A N 1
ATOM 801 C CA . THR A 1 101 ? -0.356 -7.860 7.667 1.00 90.38 101 THR A CA 1
ATOM 802 C C . THR A 1 101 ? -0.095 -6.771 8.717 1.00 90.38 101 THR A C 1
ATOM 804 O O . THR A 1 101 ? -0.299 -6.995 9.910 1.00 90.38 101 THR A O 1
ATOM 807 N N . LYS A 1 102 ? 0.328 -5.571 8.295 1.00 88.56 102 LYS A N 1
ATOM 808 C CA . LYS A 1 102 ? 0.541 -4.427 9.197 1.00 88.56 102 LYS A CA 1
ATOM 809 C C . LYS A 1 102 ? -0.778 -3.839 9.705 1.00 88.56 102 LYS A C 1
ATOM 811 O O . LYS A 1 102 ? -0.890 -3.585 10.900 1.00 88.56 102 LYS A O 1
ATOM 816 N N . LEU A 1 103 ? -1.763 -3.665 8.823 1.00 85.44 103 LEU A N 1
ATOM 817 C CA . LEU A 1 103 ? -3.085 -3.134 9.171 1.00 85.44 103 LEU A CA 1
ATOM 818 C C . LEU A 1 103 ? -3.799 -4.045 10.173 1.00 85.44 103 LEU A C 1
ATOM 820 O O . LEU A 1 103 ? -4.192 -3.589 11.238 1.00 85.44 103 LEU A O 1
ATOM 824 N N . ILE A 1 104 ? -3.870 -5.347 9.897 1.00 83.38 104 ILE A N 1
ATOM 825 C CA . ILE A 1 104 ? -4.504 -6.345 10.767 1.00 83.38 104 ILE A CA 1
ATOM 826 C C . ILE A 1 104 ? -3.831 -6.377 12.143 1.00 83.38 104 ILE A C 1
ATOM 828 O O . ILE A 1 104 ? -4.517 -6.375 13.163 1.00 83.38 104 ILE A O 1
ATOM 832 N N . ARG A 1 105 ? -2.491 -6.338 12.201 1.00 83.38 105 ARG A N 1
ATOM 833 C CA . ARG A 1 105 ? -1.771 -6.211 13.481 1.00 83.38 105 ARG A CA 1
ATOM 834 C C . ARG A 1 105 ? -2.185 -4.950 14.241 1.00 83.38 105 ARG A C 1
ATOM 836 O O . ARG A 1 105 ? -2.433 -5.038 15.439 1.00 83.38 105 ARG A O 1
ATOM 843 N N . GLY A 1 106 ? -2.312 -3.814 13.554 1.00 75.81 106 GLY A N 1
ATOM 844 C CA . GLY A 1 106 ? -2.837 -2.577 14.135 1.00 75.81 106 GLY A CA 1
ATOM 845 C C . GLY A 1 106 ? -4.254 -2.733 14.702 1.00 75.81 106 GLY A C 1
ATOM 846 O O . GLY A 1 106 ? -4.528 -2.214 15.783 1.00 75.81 106 GLY A O 1
ATOM 847 N N . VAL A 1 107 ? -5.136 -3.494 14.035 1.00 72.50 107 VAL A N 1
ATOM 848 C CA . VAL A 1 107 ? -6.499 -3.780 14.532 1.00 72.50 107 VAL A CA 1
ATOM 849 C C . VAL A 1 107 ? -6.435 -4.537 15.856 1.00 72.50 107 VAL A C 1
ATOM 851 O O . VAL A 1 107 ? -7.021 -4.101 16.842 1.00 72.50 107 VAL A O 1
ATOM 854 N N . PHE A 1 108 ? -5.710 -5.658 15.894 1.00 72.50 108 PHE A N 1
ATOM 855 C CA . PHE A 1 108 ? -5.684 -6.543 17.063 1.00 72.50 108 PHE A CA 1
ATOM 856 C C . PHE A 1 108 ? -5.059 -5.905 18.307 1.00 72.50 108 PHE A C 1
ATOM 858 O O . PHE A 1 108 ? -5.412 -6.280 19.421 1.00 72.50 108 PHE A O 1
ATOM 865 N N . VAL A 1 109 ? -4.145 -4.947 18.136 1.00 71.19 109 VAL A N 1
ATOM 866 C CA . VAL A 1 109 ? -3.557 -4.208 19.263 1.00 71.19 109 VAL A CA 1
ATOM 867 C C . VAL A 1 109 ? -4.560 -3.226 19.878 1.00 71.19 109 VAL A C 1
ATOM 869 O O . VAL A 1 109 ? -4.562 -3.042 21.093 1.00 71.19 109 VAL A O 1
ATOM 872 N N . ASN A 1 110 ? -5.417 -2.604 19.063 1.00 63.81 110 ASN A N 1
ATOM 873 C CA . ASN A 1 110 ? -6.283 -1.504 19.502 1.00 63.81 110 ASN A CA 1
ATOM 874 C C . ASN A 1 110 ? -7.729 -1.926 19.805 1.00 63.81 110 ASN A C 1
ATOM 876 O O . ASN A 1 110 ? -8.429 -1.233 20.544 1.00 63.81 110 ASN A O 1
ATOM 880 N N . VAL A 1 111 ? -8.188 -3.057 19.266 1.00 63.41 111 VAL A N 1
ATOM 881 C CA . VAL A 1 111 ? -9.534 -3.586 19.507 1.00 63.41 111 VAL A CA 1
ATOM 882 C C . VAL A 1 111 ? -9.463 -4.663 20.595 1.00 63.41 111 VAL A C 1
ATOM 884 O O . VAL A 1 111 ? -8.856 -5.711 20.373 1.00 63.41 111 VAL A O 1
ATOM 887 N N . PRO A 1 112 ? -10.093 -4.464 21.771 1.00 60.03 112 PRO A N 1
ATOM 888 C CA . PRO A 1 112 ? -10.217 -5.526 22.764 1.00 60.03 112 PRO A CA 1
ATOM 889 C C . PRO A 1 112 ? -10.906 -6.742 22.132 1.00 60.03 112 PRO A C 1
ATOM 891 O O . PRO A 1 112 ? -11.910 -6.575 21.442 1.00 60.03 112 PRO A O 1
ATOM 894 N N . LEU A 1 113 ? -10.409 -7.957 22.393 1.00 55.28 113 LEU A N 1
ATOM 895 C CA . LEU A 1 113 ? -10.930 -9.224 21.840 1.00 55.28 113 LEU A CA 1
ATOM 896 C C . LEU A 1 113 ? -12.463 -9.368 21.936 1.00 55.28 113 LEU A C 1
ATOM 898 O O . LEU A 1 113 ? -13.083 -9.995 21.084 1.00 55.28 113 LEU A O 1
ATOM 902 N N . SER A 1 114 ? -13.089 -8.741 22.933 1.00 49.19 114 SER A N 1
ATOM 903 C CA . SER A 1 114 ? -14.540 -8.700 23.129 1.00 49.19 114 SER A CA 1
ATOM 904 C C . SER A 1 114 ? -15.322 -7.898 22.072 1.00 49.19 114 SER A C 1
ATOM 906 O O . SER A 1 114 ? -16.511 -8.144 21.906 1.00 49.19 114 SER A O 1
ATOM 908 N N . PHE A 1 115 ? -14.688 -6.987 21.328 1.00 54.28 115 PHE A N 1
ATOM 909 C CA . PHE A 1 115 ? -15.295 -6.264 20.197 1.00 54.28 115 PHE A CA 1
ATOM 910 C C . PHE A 1 115 ? -15.043 -6.944 18.843 1.00 54.28 115 PHE A C 1
ATOM 912 O O . PHE A 1 115 ? -15.792 -6.703 17.898 1.00 54.28 115 PHE A O 1
ATOM 919 N N . ALA A 1 116 ? -14.036 -7.820 18.746 1.00 53.56 116 ALA A N 1
ATOM 920 C CA . ALA A 1 116 ? -13.730 -8.557 17.516 1.00 53.56 116 ALA A CA 1
ATOM 921 C C . ALA A 1 116 ? -14.879 -9.495 17.094 1.00 53.56 116 ALA A C 1
ATOM 923 O O . ALA A 1 116 ? -15.101 -9.691 15.903 1.00 53.56 116 ALA A O 1
ATOM 924 N N . LEU A 1 117 ? -15.660 -10.000 18.058 1.00 45.03 117 LEU A N 1
ATOM 925 C CA . LEU A 1 117 ? -16.840 -10.840 17.814 1.00 45.03 117 LEU A CA 1
ATOM 926 C C . LEU A 1 117 ? -17.956 -10.130 17.026 1.00 45.03 117 LEU A C 1
ATOM 928 O O . LEU A 1 117 ? -18.693 -10.798 16.315 1.00 45.03 117 LEU A O 1
ATOM 932 N N . ILE A 1 118 ? -18.056 -8.795 17.080 1.00 49.47 118 ILE A N 1
ATOM 933 C CA . ILE A 1 118 ? -19.089 -8.041 16.340 1.00 49.47 118 ILE A CA 1
ATOM 934 C C . ILE A 1 118 ? -18.718 -7.888 14.852 1.00 49.47 118 ILE A C 1
ATOM 936 O O . ILE A 1 118 ? -19.590 -7.682 14.015 1.00 49.47 118 ILE A O 1
ATOM 940 N N . VAL A 1 119 ? -17.433 -8.008 14.503 1.00 50.03 119 VAL A N 1
ATOM 941 C CA . VAL A 1 119 ? -16.945 -7.836 13.121 1.00 50.03 119 VAL A CA 1
ATOM 942 C C . VAL A 1 119 ? -17.126 -9.111 12.283 1.00 50.03 119 VAL A C 1
ATOM 944 O O . VAL A 1 119 ? -17.120 -9.034 11.062 1.00 50.03 119 VAL A O 1
ATOM 947 N N . VAL A 1 120 ? -17.313 -10.277 12.913 1.00 48.88 120 VAL A N 1
ATOM 948 C CA . VAL A 1 120 ? -17.366 -11.581 12.219 1.00 48.88 120 VAL A CA 1
ATOM 949 C C . VAL A 1 120 ? -18.799 -12.015 11.846 1.00 48.88 120 VAL A C 1
ATOM 951 O O . VAL A 1 120 ? -18.962 -12.949 11.071 1.00 48.88 120 VAL A O 1
ATOM 954 N N . GLU A 1 121 ? -19.847 -11.343 12.337 1.00 38.41 121 GLU A N 1
ATOM 955 C CA . GLU A 1 121 ? -21.257 -11.733 12.102 1.00 38.41 121 GLU A CA 1
ATOM 956 C C . GLU A 1 121 ? -21.956 -11.036 10.911 1.00 38.41 121 GLU A C 1
ATOM 958 O O . GLU A 1 121 ? -23.181 -10.898 10.902 1.00 38.41 121 GLU A O 1
ATOM 963 N N . LYS A 1 122 ? -21.227 -10.618 9.871 1.00 42.22 122 LYS A N 1
ATOM 964 C CA . LYS A 1 122 ? -21.851 -10.238 8.591 1.00 42.22 122 LYS A CA 1
ATOM 965 C C . LYS A 1 122 ? -21.240 -10.956 7.402 1.00 42.22 122 LYS A C 1
ATOM 967 O O . LYS A 1 122 ? -19.996 -11.044 7.351 1.00 42.22 122 LYS A O 1
#

InterPro domains:
  IPR048628 Exocyst complex component Sec3, C-terminal [PF20654] (3-110)